Protein AF-A0A7C9APN1-F1 (afdb_monomer_lite)

Structure (mmCIF, N/CA/C/O backbone):
data_AF-A0A7C9APN1-F1
#
_entry.id   AF-A0A7C9APN1-F1
#
loop_
_atom_site.group_PDB
_atom_site.id
_atom_site.type_symbol
_atom_site.label_atom_id
_atom_site.label_alt_id
_atom_site.label_comp_id
_atom_site.label_asym_id
_atom_site.label_entity_id
_atom_site.label_seq_id
_atom_site.pdbx_PDB_ins_code
_atom_site.Cartn_x
_atom_site.Cartn_y
_atom_site.Cartn_z
_atom_site.occupancy
_atom_site.B_iso_or_equiv
_atom_site.auth_seq_id
_atom_site.auth_comp_id
_atom_site.auth_asym_id
_atom_site.auth_atom_id
_atom_site.pdbx_PDB_model_num
ATOM 1 N N . ARG A 1 1 ? -26.298 2.494 14.877 1.00 77.56 1 ARG A N 1
ATOM 2 C CA . ARG A 1 1 ? -26.400 2.190 13.427 1.00 77.56 1 ARG A CA 1
ATOM 3 C C . ARG A 1 1 ? -25.394 1.091 13.106 1.00 77.56 1 ARG A C 1
ATOM 5 O O . ARG A 1 1 ? -24.287 1.168 13.630 1.00 77.56 1 ARG A O 1
ATOM 12 N N . VAL A 1 2 ? -25.796 0.062 12.358 1.00 84.75 2 VAL A N 1
ATOM 13 C CA . VAL A 1 2 ? -24.898 -1.019 11.915 1.00 84.75 2 VAL A CA 1
ATOM 14 C C . VAL A 1 2 ? -24.435 -0.686 10.501 1.00 84.75 2 VAL A C 1
ATOM 16 O O . VAL A 1 2 ? -25.265 -0.344 9.662 1.00 84.75 2 VAL A O 1
ATOM 19 N N . TYR A 1 3 ? -23.128 -0.723 10.264 1.00 83.81 3 TYR A N 1
ATOM 20 C CA . TYR A 1 3 ? -22.520 -0.506 8.955 1.00 83.81 3 TYR A CA 1
ATOM 21 C C . TYR A 1 3 ? -22.043 -1.843 8.414 1.00 83.81 3 TYR A C 1
ATOM 23 O O . TYR A 1 3 ? -21.256 -2.520 9.071 1.00 83.81 3 TYR A O 1
ATOM 31 N N . THR A 1 4 ? -22.539 -2.224 7.244 1.00 87.31 4 THR A N 1
ATOM 32 C CA . THR A 1 4 ? -22.228 -3.503 6.606 1.00 87.31 4 THR A CA 1
ATOM 33 C C . THR A 1 4 ? -21.370 -3.270 5.369 1.00 87.31 4 THR A C 1
ATOM 35 O O . THR A 1 4 ? -21.776 -2.527 4.478 1.00 87.31 4 THR A O 1
ATOM 38 N N . HIS A 1 5 ? -20.211 -3.917 5.304 1.00 85.12 5 HIS A N 1
ATOM 39 C CA . HIS A 1 5 ? -19.305 -3.901 4.156 1.00 85.12 5 HIS A CA 1
ATOM 40 C C . HIS A 1 5 ? -18.987 -5.330 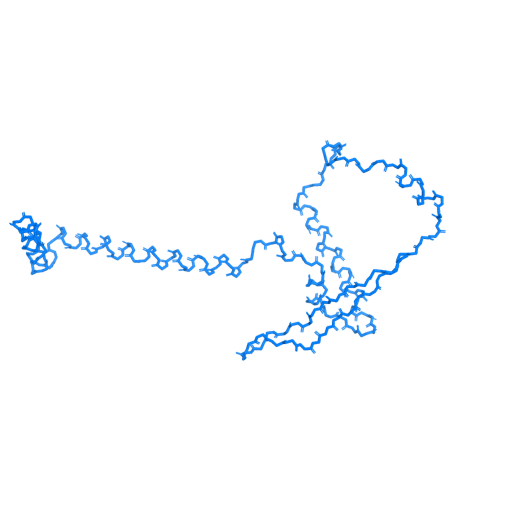3.717 1.00 85.12 5 HIS A C 1
ATOM 42 O O . HIS A 1 5 ? -18.849 -6.218 4.554 1.00 85.12 5 HIS A O 1
ATOM 48 N N . SER A 1 6 ? -18.866 -5.551 2.410 1.00 85.12 6 SER A N 1
ATOM 49 C CA . SER A 1 6 ? -18.510 -6.844 1.819 1.00 85.12 6 SER A CA 1
ATOM 50 C C . SER A 1 6 ? -17.147 -6.757 1.134 1.00 85.12 6 SER A C 1
ATOM 52 O O . SER A 1 6 ? -16.954 -5.912 0.259 1.00 85.12 6 SER A O 1
ATOM 54 N N . TYR A 1 7 ? -16.222 -7.642 1.501 1.00 84.81 7 TYR A N 1
ATOM 55 C CA . TYR A 1 7 ? -14.877 -7.724 0.930 1.00 84.81 7 TYR A CA 1
ATOM 56 C C . TYR A 1 7 ? -14.679 -9.083 0.245 1.00 84.81 7 TYR A C 1
ATOM 58 O O . TYR A 1 7 ? -14.725 -10.111 0.922 1.00 84.81 7 TYR A O 1
ATOM 66 N N . PRO A 1 8 ? -14.455 -9.143 -1.079 1.00 86.00 8 PRO A N 1
ATOM 67 C CA . PRO A 1 8 ? -14.219 -10.412 -1.755 1.00 86.00 8 PRO A CA 1
ATOM 68 C C . PRO A 1 8 ? -12.853 -10.987 -1.360 1.00 86.00 8 PRO A C 1
ATOM 70 O O . PRO A 1 8 ? -11.831 -10.309 -1.441 1.00 86.00 8 PRO A O 1
ATOM 73 N N . LEU A 1 9 ? -12.823 -12.262 -0.972 1.00 84.69 9 LEU A N 1
ATOM 74 C CA . LEU A 1 9 ? -11.590 -12.992 -0.695 1.00 84.69 9 LEU A CA 1
ATOM 75 C C . LEU A 1 9 ? -11.030 -13.523 -2.013 1.00 84.69 9 LEU A C 1
ATOM 77 O O . LEU A 1 9 ? -11.546 -14.482 -2.597 1.00 84.69 9 LEU A O 1
ATOM 81 N N . LEU A 1 10 ? -9.984 -12.862 -2.494 1.00 83.75 10 LEU A N 1
ATOM 82 C CA . LEU A 1 10 ? -9.320 -13.172 -3.751 1.00 83.75 10 LEU A CA 1
ATOM 83 C C . LEU A 1 10 ? -8.006 -13.897 -3.458 1.00 83.75 10 LEU A C 1
ATOM 85 O O . LEU A 1 10 ? -7.173 -13.395 -2.710 1.00 83.75 10 LEU A O 1
ATOM 89 N N . VAL A 1 11 ? -7.811 -15.067 -4.064 1.00 82.06 11 VAL A N 1
ATOM 90 C CA . VAL A 1 11 ? -6.557 -15.823 -3.982 1.00 82.06 11 VAL A CA 1
ATOM 91 C C . VAL A 1 11 ? -5.935 -15.882 -5.368 1.00 82.06 11 VAL A C 1
ATOM 93 O O . VAL A 1 11 ? -6.607 -16.179 -6.360 1.00 82.06 11 VAL A O 1
ATOM 96 N N . LEU A 1 12 ? -4.640 -15.591 -5.442 1.00 79.94 12 LEU A N 1
ATOM 97 C CA . LEU A 1 12 ? -3.877 -15.729 -6.672 1.00 79.94 12 LEU A CA 1
ATOM 98 C C . LEU A 1 12 ? -3.377 -17.173 -6.787 1.00 79.94 12 LEU A C 1
ATOM 100 O O . LEU A 1 12 ? -2.545 -17.609 -5.996 1.00 79.94 12 LEU A O 1
ATOM 104 N N . HIS A 1 13 ? -3.894 -17.912 -7.763 1.00 83.31 13 HIS A N 1
ATOM 105 C CA . HIS A 1 13 ? -3.407 -19.239 -8.127 1.00 83.31 13 HIS A CA 1
ATOM 106 C C . HIS A 1 13 ? -2.522 -19.141 -9.380 1.00 83.31 13 HIS A C 1
ATOM 108 O O . HIS A 1 13 ? -2.604 -18.163 -10.125 1.00 83.31 13 HIS A O 1
ATOM 114 N N . SER A 1 14 ? -1.703 -20.159 -9.661 1.00 81.06 14 SER A N 1
ATOM 115 C CA . SER A 1 14 ? -0.889 -20.219 -10.891 1.00 81.06 14 SER A CA 1
ATOM 116 C C . SER A 1 14 ? -1.738 -20.161 -12.170 1.00 81.06 14 SER A C 1
ATOM 118 O O . SER A 1 14 ? -1.271 -19.693 -13.202 1.00 81.06 14 SER A O 1
ATOM 120 N N . SER A 1 15 ? -3.007 -20.570 -12.081 1.00 84.12 15 SER A N 1
ATOM 121 C CA . SER A 1 15 ? -4.003 -20.507 -13.157 1.00 84.12 15 SER A CA 1
ATOM 122 C C . SER A 1 15 ? -4.764 -19.174 -13.247 1.00 84.12 15 SER A C 1
ATOM 124 O O . SER A 1 15 ? -5.633 -19.040 -14.103 1.00 84.12 15 SER A O 1
ATOM 126 N N . GLY A 1 16 ? -4.503 -18.210 -12.355 1.00 88.31 16 GLY A N 1
ATOM 127 C CA . GLY A 1 16 ? -5.149 -16.894 -12.347 1.00 88.31 16 GLY A CA 1
ATOM 128 C C . GLY A 1 16 ? -5.756 -16.480 -11.003 1.00 88.31 16 GLY A C 1
ATOM 129 O O . GLY A 1 16 ? -5.603 -17.144 -9.977 1.00 88.31 16 GLY A O 1
ATOM 130 N N . LEU A 1 17 ? -6.449 -15.338 -11.011 1.00 83.69 17 LEU A N 1
ATOM 131 C CA . LEU A 1 17 ? -7.150 -14.808 -9.841 1.00 83.69 17 LEU A CA 1
ATOM 132 C C . LEU A 1 17 ? -8.454 -15.581 -9.628 1.00 83.69 17 LEU A C 1
ATOM 134 O O . LEU A 1 17 ? -9.338 -15.551 -10.483 1.00 83.69 17 LEU A O 1
ATOM 138 N N . LYS A 1 18 ? -8.595 -16.247 -8.481 1.00 85.94 18 LYS A N 1
ATOM 139 C CA . LYS A 1 18 ? -9.805 -16.992 -8.129 1.00 85.94 18 LYS A CA 1
ATOM 140 C C . LYS A 1 18 ? -10.433 -16.406 -6.870 1.00 85.94 18 LYS A C 1
ATOM 142 O O . LYS A 1 18 ? -9.783 -16.266 -5.836 1.00 85.94 18 LYS A O 1
ATOM 147 N N . LYS A 1 19 ? -11.719 -16.073 -6.961 1.00 86.50 19 LYS A N 1
ATOM 148 C CA . LYS A 1 19 ? -12.526 -15.653 -5.814 1.00 86.50 19 LYS A CA 1
ATOM 149 C C . LYS A 1 19 ? -12.906 -16.888 -5.005 1.00 86.50 19 LYS A C 1
ATOM 151 O O . LYS A 1 19 ? -13.537 -17.796 -5.538 1.00 86.50 19 LYS A O 1
ATOM 156 N N . MET A 1 20 ? -12.493 -16.923 -3.744 1.00 85.50 20 MET A N 1
ATOM 157 C CA . MET A 1 20 ? -12.741 -18.050 -2.839 1.00 85.50 20 MET A CA 1
ATOM 158 C C . MET A 1 20 ? -13.936 -17.820 -1.917 1.00 85.50 20 MET A C 1
ATOM 160 O O . MET A 1 20 ? -14.484 -18.777 -1.385 1.00 85.50 20 MET A O 1
ATOM 164 N N . GLY A 1 21 ? -14.363 -16.571 -1.742 1.00 86.50 21 GLY A N 1
ATOM 165 C CA . GLY A 1 21 ? -15.517 -16.235 -0.919 1.00 86.50 21 GLY A CA 1
ATOM 166 C C . GLY A 1 21 ? -15.698 -14.732 -0.772 1.00 86.50 21 GLY A C 1
ATOM 167 O O . GLY A 1 21 ? -15.037 -13.944 -1.455 1.00 86.50 21 GLY A O 1
ATOM 168 N N . GLU A 1 22 ? -16.585 -14.338 0.134 1.00 88.31 22 GLU A N 1
ATOM 169 C CA . GLU A 1 22 ? -16.795 -12.951 0.539 1.00 88.31 22 GLU A CA 1
ATOM 170 C C . GLU A 1 22 ? -16.807 -12.851 2.061 1.00 88.31 22 GLU A C 1
ATOM 172 O O . GLU A 1 22 ? -17.363 -13.698 2.758 1.00 88.31 22 GLU A O 1
ATOM 177 N N . LEU A 1 23 ? -16.175 -11.803 2.573 1.00 87.19 23 LEU A N 1
ATOM 178 C CA . LEU A 1 23 ? -16.183 -11.440 3.974 1.00 87.19 23 LEU A CA 1
ATOM 179 C C . LEU A 1 23 ? -17.212 -10.331 4.191 1.00 87.19 23 LEU A C 1
ATOM 181 O O . LEU A 1 23 ? -17.047 -9.226 3.676 1.00 87.19 23 LEU A O 1
ATOM 185 N N . HIS A 1 24 ? -18.238 -10.601 4.994 1.00 87.62 24 HIS A N 1
ATOM 186 C CA . HIS A 1 24 ? -19.194 -9.586 5.427 1.00 87.62 24 HIS A CA 1
ATOM 187 C C . HIS A 1 24 ? -18.790 -9.036 6.794 1.00 87.62 24 HIS A C 1
ATOM 189 O O . HIS A 1 24 ? -18.818 -9.742 7.799 1.00 87.62 24 HIS A O 1
ATOM 195 N N . LEU A 1 25 ? -18.427 -7.758 6.835 1.00 86.06 25 LEU A N 1
ATOM 196 C CA . LEU A 1 25 ? -18.104 -7.042 8.058 1.00 86.06 25 LEU A CA 1
ATOM 197 C C . LEU A 1 25 ? -19.301 -6.193 8.485 1.00 86.06 25 LEU A C 1
ATOM 199 O O . LEU A 1 25 ? -19.703 -5.284 7.761 1.00 86.06 25 LEU A O 1
ATOM 203 N N . ALA A 1 26 ? -19.834 -6.455 9.677 1.00 88.06 26 ALA A N 1
ATOM 204 C CA . ALA A 1 26 ? -20.878 -5.645 10.295 1.00 88.06 26 ALA A CA 1
ATOM 205 C C . ALA A 1 26 ? -20.317 -4.914 11.522 1.00 88.06 26 ALA A C 1
ATOM 207 O O . ALA A 1 26 ? -20.005 -5.528 12.541 1.00 88.06 26 ALA A O 1
ATOM 208 N N . ILE A 1 27 ? -20.195 -3.591 11.437 1.00 84.12 27 ILE A N 1
ATOM 209 C CA . ILE A 1 27 ? -19.681 -2.749 12.519 1.00 84.12 27 ILE A CA 1
ATOM 210 C C . ILE A 1 27 ? -20.850 -2.062 13.212 1.00 84.12 27 ILE A C 1
ATOM 212 O O . ILE A 1 27 ? -21.589 -1.284 12.601 1.00 84.12 27 ILE A O 1
ATOM 216 N N . ARG A 1 28 ? -20.999 -2.307 14.514 1.00 86.94 28 ARG A N 1
ATOM 217 C CA . ARG A 1 28 ? -21.948 -1.592 15.369 1.00 86.94 28 ARG A CA 1
ATOM 218 C C . ARG A 1 28 ? -21.188 -0.678 16.315 1.00 86.94 28 ARG A C 1
ATOM 220 O O . ARG A 1 28 ? -20.449 -1.137 17.177 1.00 86.94 28 ARG A O 1
ATOM 227 N N . PHE A 1 29 ? -21.426 0.620 16.182 1.00 81.44 29 PHE A N 1
ATOM 228 C CA . PHE A 1 29 ? -20.936 1.592 17.149 1.00 81.44 29 PHE A CA 1
ATOM 229 C C . PHE A 1 29 ? -21.866 1.618 18.360 1.00 81.44 29 PHE A C 1
ATOM 231 O O . PHE A 1 29 ? -23.067 1.875 18.222 1.00 81.44 29 PHE A O 1
ATOM 238 N N . SER A 1 30 ? -21.292 1.353 19.529 1.00 81.56 30 SER A N 1
ATOM 239 C CA . SER A 1 30 ? -21.953 1.454 20.827 1.00 81.56 30 SER A CA 1
ATOM 240 C C . SER A 1 30 ? -21.292 2.591 21.594 1.00 81.56 30 SER A C 1
ATOM 242 O O . SER A 1 30 ? -20.077 2.581 21.781 1.00 81.56 30 SER A O 1
ATOM 244 N N . CYS A 1 31 ? -22.070 3.587 22.009 1.00 76.69 31 CYS A N 1
ATOM 245 C CA . CYS A 1 31 ? -21.577 4.663 22.859 1.00 76.69 31 CYS A CA 1
ATOM 246 C C . CYS A 1 31 ? -22.042 4.409 24.292 1.00 76.69 31 CYS A C 1
ATOM 248 O O . CYS A 1 31 ? -23.224 4.161 24.515 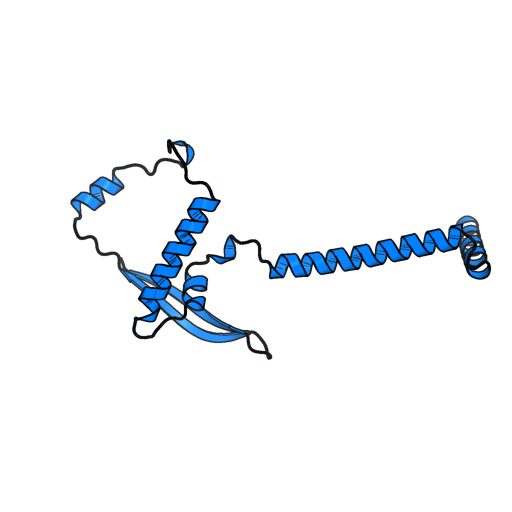1.00 76.69 31 CYS A O 1
ATOM 250 N N . THR A 1 32 ? -21.120 4.466 25.250 1.00 82.88 32 THR A N 1
ATOM 251 C CA . THR A 1 32 ? -21.423 4.286 26.676 1.00 82.88 32 THR A CA 1
ATOM 252 C C . THR A 1 32 ? -22.061 5.528 27.302 1.00 82.88 32 THR A C 1
ATOM 254 O O . THR A 1 32 ? -22.766 5.402 28.296 1.00 82.88 32 THR A O 1
ATOM 257 N N . SER A 1 33 ? -21.854 6.720 26.724 1.00 87.25 33 SER A N 1
ATOM 258 C CA . SER A 1 33 ? -22.406 7.984 27.226 1.00 87.25 33 SER A CA 1
ATOM 259 C C . SER A 1 33 ? -22.795 8.940 26.093 1.00 87.25 33 SER A C 1
ATOM 261 O O . SER A 1 33 ? -21.943 9.476 25.382 1.00 87.25 33 SER A O 1
ATOM 263 N N . ILE A 1 34 ? -24.099 9.199 25.961 1.00 86.69 34 ILE A N 1
ATOM 264 C CA . ILE A 1 34 ? -24.667 10.146 24.988 1.00 86.69 34 ILE A CA 1
ATOM 265 C C . ILE A 1 34 ? -24.204 11.585 25.245 1.00 86.69 34 ILE A C 1
ATOM 267 O O . ILE A 1 34 ? -24.016 12.335 24.291 1.00 86.69 34 ILE A O 1
ATOM 271 N N . THR A 1 35 ? -23.964 11.977 26.499 1.00 88.88 35 THR A N 1
ATOM 272 C CA . THR A 1 35 ? -23.534 13.347 26.827 1.00 88.88 35 THR A CA 1
ATOM 273 C C . THR A 1 35 ? -22.141 13.645 26.278 1.00 88.88 35 THR A C 1
ATOM 275 O O . THR A 1 35 ? -21.944 14.670 25.628 1.00 88.88 35 THR A O 1
ATOM 278 N N . ASN A 1 36 ? -21.198 12.710 26.435 1.00 85.69 36 ASN A N 1
ATOM 279 C CA . ASN A 1 36 ? -19.864 12.818 25.837 1.00 85.69 36 ASN A CA 1
ATOM 280 C C . ASN A 1 36 ? -19.922 12.828 24.308 1.00 85.69 36 ASN A C 1
ATOM 282 O O . ASN A 1 36 ? -19.169 13.560 23.669 1.00 85.69 36 ASN A O 1
ATOM 286 N N . LEU A 1 37 ? -20.824 12.037 23.721 1.00 88.38 37 LEU A N 1
ATOM 287 C CA . LEU A 1 37 ? -21.027 12.011 22.277 1.00 88.38 37 LEU A CA 1
ATOM 288 C C . LEU A 1 37 ? -21.495 13.381 21.761 1.00 88.38 37 LEU A C 1
ATOM 290 O O . LEU A 1 37 ? -20.898 13.919 20.832 1.00 88.38 37 LEU A O 1
ATOM 294 N N . MET A 1 38 ? -22.516 13.970 22.391 1.00 88.06 38 MET A N 1
ATOM 295 C CA . MET A 1 38 ? -23.042 15.290 22.024 1.00 88.06 38 MET A CA 1
ATOM 296 C C . MET A 1 38 ? -21.989 16.388 22.200 1.00 88.06 38 MET A C 1
ATOM 298 O O . MET A 1 38 ? -21.834 17.227 21.317 1.00 88.06 38 MET A O 1
ATOM 302 N N . PHE A 1 39 ? -21.209 16.339 23.284 1.00 89.00 39 PHE A N 1
ATOM 303 C CA . PHE A 1 39 ? -20.104 17.272 23.518 1.00 89.00 39 PHE A CA 1
ATOM 304 C C . PHE A 1 39 ? -18.972 17.138 22.488 1.00 89.00 39 PHE A C 1
ATOM 306 O O . PHE A 1 39 ? -18.320 18.118 22.133 1.00 89.00 39 PHE A O 1
ATOM 313 N N . LEU A 1 40 ? -18.712 15.926 21.994 1.00 85.75 40 LEU A N 1
ATOM 314 C CA . LEU A 1 40 ? -17.726 15.717 20.938 1.00 85.75 40 LEU A CA 1
ATOM 315 C C . LEU A 1 40 ? -18.228 16.270 19.600 1.00 85.75 40 LEU A C 1
ATOM 317 O O . LEU A 1 40 ? -17.472 16.943 18.908 1.00 85.75 40 LEU A O 1
ATOM 321 N N . TYR A 1 41 ? -19.497 16.034 19.260 1.00 84.81 41 TYR A N 1
ATOM 322 C CA . TYR A 1 41 ? -20.108 16.579 18.045 1.00 84.81 41 TYR A CA 1
ATOM 323 C C . TYR A 1 41 ? -20.255 18.102 18.077 1.00 84.81 41 TYR A C 1
ATOM 325 O O . TYR A 1 41 ? -20.211 18.731 17.023 1.00 84.81 41 TYR A O 1
ATOM 333 N N . SER A 1 42 ? -20.381 18.709 19.262 1.00 88.88 42 SER A N 1
ATOM 334 C CA . SER A 1 42 ? -20.401 20.167 19.401 1.00 88.88 42 SER A CA 1
ATOM 335 C C . SER A 1 42 ? -19.026 20.814 19.194 1.00 88.88 42 SER A C 1
ATOM 337 O O . SER A 1 42 ? -18.941 22.037 19.109 1.00 88.88 42 SER A O 1
ATOM 339 N N . LYS A 1 43 ? -17.939 20.032 19.119 1.00 85.56 43 LYS A N 1
ATOM 340 C CA . LYS A 1 43 ? -16.605 20.541 18.783 1.00 85.56 43 LYS A CA 1
ATOM 341 C C . LYS A 1 43 ? -16.387 20.460 17.269 1.00 85.56 43 LYS A C 1
ATOM 343 O O . LYS A 1 43 ? -16.430 19.361 16.715 1.00 85.56 43 LYS A O 1
ATOM 348 N N . PRO A 1 44 ? -16.106 21.580 16.581 1.00 79.75 44 PRO A N 1
ATOM 349 C CA . PRO A 1 44 ? -15.811 21.539 15.158 1.00 79.75 44 PRO A CA 1
ATOM 350 C C . PRO A 1 44 ? -14.524 20.745 14.906 1.00 79.75 44 PRO A C 1
ATOM 352 O O . PRO A 1 44 ? -13.521 20.907 15.607 1.00 79.75 44 PRO A O 1
ATOM 355 N N . LEU A 1 45 ? -14.546 19.894 13.880 1.00 73.44 45 LEU A N 1
ATOM 356 C CA . LEU A 1 45 ? -13.341 19.256 13.358 1.00 73.44 45 LEU A CA 1
ATOM 357 C C . LEU A 1 45 ? -12.445 20.357 12.786 1.00 73.44 45 LEU A C 1
ATOM 359 O O . LEU A 1 45 ? -12.727 20.913 11.726 1.00 73.44 45 LEU A O 1
ATOM 363 N N . LEU A 1 46 ? -11.389 20.698 13.521 1.00 72.31 46 LEU A N 1
ATOM 364 C CA . LEU A 1 46 ? -10.429 21.709 13.100 1.00 72.31 46 LEU A CA 1
ATOM 365 C C . LEU A 1 46 ? -9.787 21.277 11.769 1.00 72.31 46 LEU A C 1
ATOM 367 O O . LEU A 1 46 ? -9.279 20.153 11.674 1.00 72.31 46 LEU A O 1
ATOM 371 N N . PRO A 1 47 ? -9.790 22.142 10.736 1.00 73.88 47 PRO A N 1
ATOM 372 C CA . PRO A 1 47 ? -9.047 21.886 9.512 1.00 73.88 47 PRO A CA 1
ATOM 373 C C . PRO A 1 47 ? -7.592 21.559 9.842 1.00 73.88 47 PRO A C 1
ATOM 375 O O . PRO A 1 47 ? -7.027 22.106 10.790 1.00 73.88 47 PRO A O 1
ATOM 378 N N . LYS A 1 48 ? -6.956 20.704 9.031 1.00 65.50 48 LYS A N 1
ATOM 379 C CA . LYS A 1 48 ? -5.581 20.233 9.282 1.00 65.50 48 LYS A CA 1
ATOM 380 C C . LYS A 1 48 ? -4.562 21.366 9.502 1.00 65.50 48 LYS A C 1
ATOM 382 O O . LYS A 1 48 ? -3.543 21.148 10.147 1.00 65.50 48 LYS A O 1
ATOM 387 N N . MET A 1 49 ? -4.860 22.562 8.994 1.00 67.62 49 MET A N 1
ATOM 388 C CA . MET A 1 49 ? -4.056 23.779 9.128 1.00 67.62 49 MET A CA 1
ATOM 389 C C . MET A 1 49 ? -4.050 24.391 10.538 1.00 67.62 49 MET A C 1
ATOM 391 O O . MET A 1 49 ? -3.152 25.163 10.847 1.00 67.62 49 MET A O 1
ATOM 395 N N . HIS A 1 50 ? -5.011 24.052 11.402 1.00 69.19 50 HIS A N 1
ATOM 396 C CA . HIS A 1 50 ? -5.117 24.607 12.758 1.00 69.19 50 HIS A CA 1
ATOM 397 C C . HIS A 1 50 ? -4.485 23.718 13.839 1.00 69.19 50 HIS A C 1
ATOM 399 O O . HIS A 1 50 ? -4.526 24.062 15.020 1.00 69.19 50 HIS A O 1
ATOM 405 N N . TYR A 1 51 ? -3.893 22.576 13.472 1.00 75.81 51 TYR A N 1
ATOM 406 C CA . TYR A 1 51 ? -3.137 21.778 14.432 1.00 75.81 51 TYR A CA 1
ATOM 407 C C . TYR A 1 51 ? -1.777 22.424 14.683 1.00 75.81 51 TYR A C 1
ATOM 409 O O . TYR A 1 51 ? -0.982 22.596 13.767 1.00 75.81 51 TYR A O 1
ATOM 417 N N . GLN A 1 52 ? -1.485 22.719 15.949 1.00 77.81 52 GLN A N 1
ATOM 418 C CA . GLN A 1 52 ? -0.214 23.316 16.377 1.00 77.81 52 GLN A CA 1
ATOM 419 C C . GLN A 1 52 ? 1.005 22.441 16.025 1.00 77.81 52 GLN A C 1
ATOM 421 O O . GLN A 1 52 ? 2.100 22.954 15.813 1.00 77.81 52 GLN A O 1
ATOM 426 N N . ARG A 1 53 ? 0.817 21.115 15.957 1.00 78.75 53 ARG A N 1
ATOM 427 C CA . ARG A 1 53 ? 1.801 20.141 15.461 1.00 78.75 53 ARG A CA 1
ATOM 428 C C . ARG A 1 53 ? 1.087 19.044 14.669 1.00 78.75 53 ARG A C 1
ATOM 430 O O . ARG A 1 53 ? 0.650 18.061 15.271 1.00 78.75 53 ARG A O 1
ATOM 437 N N . PRO A 1 54 ? 0.913 19.194 13.346 1.00 81.88 54 PRO A N 1
ATOM 438 C CA . PRO A 1 54 ? 0.358 18.121 12.538 1.00 81.88 54 PRO A CA 1
ATOM 439 C C . PRO A 1 54 ? 1.346 16.949 12.492 1.00 81.88 54 PRO A C 1
ATOM 441 O O . PRO A 1 54 ? 2.559 17.144 12.408 1.00 81.88 54 PRO A O 1
ATOM 444 N N . PHE A 1 55 ? 0.834 15.719 12.526 1.00 81.25 55 PHE A N 1
ATOM 445 C CA . PHE A 1 55 ? 1.669 14.548 12.268 1.00 81.25 55 PHE A CA 1
ATOM 446 C C . PHE A 1 55 ? 2.174 14.571 10.826 1.00 81.25 55 PHE A C 1
ATOM 448 O O . PHE A 1 55 ? 1.416 14.854 9.895 1.00 81.25 55 PHE A O 1
ATOM 455 N N . SER A 1 56 ? 3.441 14.202 10.631 1.00 84.94 56 SER A N 1
ATOM 456 C CA . SER A 1 56 ? 3.955 13.948 9.285 1.00 84.94 56 SER A CA 1
ATOM 457 C C . SER A 1 56 ? 3.180 12.794 8.636 1.00 84.94 56 SER A C 1
ATOM 459 O O . SER A 1 56 ? 2.713 11.870 9.315 1.00 84.94 56 SER A O 1
ATOM 461 N N . ILE A 1 57 ? 3.067 12.816 7.306 1.00 81.62 57 ILE A N 1
ATOM 462 C CA . ILE A 1 57 ? 2.451 11.734 6.522 1.00 81.62 57 ILE A CA 1
ATOM 463 C C . ILE A 1 57 ? 3.112 10.394 6.873 1.00 81.62 57 ILE A C 1
ATOM 465 O O . ILE A 1 57 ? 2.420 9.400 7.090 1.00 81.62 57 ILE A O 1
ATOM 469 N N . MET A 1 58 ? 4.440 10.387 7.040 1.00 80.44 58 MET A N 1
ATOM 470 C CA . MET A 1 58 ? 5.186 9.195 7.448 1.00 80.44 58 MET A CA 1
ATOM 471 C C . MET A 1 58 ? 4.775 8.694 8.832 1.00 80.44 58 MET A C 1
ATOM 473 O O . MET A 1 58 ? 4.486 7.514 8.984 1.00 80.44 58 MET A O 1
ATOM 477 N N . GLN A 1 59 ? 4.682 9.579 9.828 1.00 85.50 59 GLN A N 1
ATOM 478 C CA . GLN A 1 59 ? 4.283 9.198 11.188 1.00 85.50 59 GLN A CA 1
ATOM 479 C C . GLN A 1 59 ? 2.860 8.637 11.218 1.00 85.50 59 GLN A C 1
ATOM 481 O O . GLN A 1 59 ? 2.601 7.632 11.875 1.00 85.50 59 GLN A O 1
ATOM 486 N N . THR A 1 60 ? 1.952 9.250 10.458 1.00 86.38 60 THR A N 1
ATOM 487 C CA . THR A 1 60 ? 0.568 8.782 10.341 1.00 86.38 60 THR A CA 1
ATOM 488 C C . THR A 1 60 ? 0.516 7.393 9.704 1.00 86.38 60 THR A C 1
ATOM 490 O O . THR A 1 60 ? -0.212 6.525 10.180 1.00 86.38 60 THR A O 1
ATOM 493 N N . ASN A 1 61 ? 1.319 7.148 8.667 1.00 83.38 61 ASN A N 1
ATOM 494 C CA . ASN A 1 61 ? 1.413 5.834 8.035 1.00 83.38 61 ASN A CA 1
ATOM 495 C C . ASN A 1 61 ? 1.991 4.785 8.992 1.00 83.38 61 ASN A C 1
ATOM 497 O O . ASN A 1 61 ? 1.436 3.694 9.096 1.00 83.38 61 ASN A O 1
ATOM 501 N N . THR A 1 62 ? 3.021 5.124 9.771 1.00 86.25 62 THR A N 1
ATOM 502 C CA . THR A 1 62 ? 3.561 4.227 10.802 1.00 86.25 62 THR A CA 1
ATOM 503 C C . THR A 1 62 ? 2.504 3.874 11.848 1.00 86.25 62 THR A C 1
ATOM 505 O O . THR A 1 62 ? 2.340 2.702 12.182 1.00 86.25 62 THR A O 1
ATOM 508 N N . LEU A 1 63 ? 1.739 4.857 12.332 1.00 90.44 63 LEU A N 1
ATOM 509 C CA . LEU A 1 63 ? 0.656 4.626 13.292 1.00 90.44 63 LEU A CA 1
ATOM 510 C C . LEU A 1 63 ? -0.446 3.735 12.709 1.00 90.44 63 LEU A C 1
ATOM 512 O O . LEU A 1 63 ? -0.918 2.827 13.391 1.00 90.44 63 LEU A O 1
ATOM 516 N N . ARG A 1 64 ? -0.817 3.939 11.440 1.00 87.69 64 ARG A N 1
ATOM 517 C CA . ARG A 1 64 ? -1.786 3.080 10.743 1.00 87.69 64 ARG A CA 1
ATOM 518 C C . ARG A 1 64 ? -1.306 1.634 10.637 1.00 87.69 64 ARG A C 1
ATOM 520 O O . ARG A 1 64 ? -2.075 0.726 10.939 1.00 87.69 64 ARG A O 1
ATOM 527 N N . LEU A 1 65 ? -0.038 1.417 10.284 1.00 87.88 65 LEU A N 1
ATOM 528 C CA . LEU A 1 65 ? 0.553 0.076 10.228 1.00 87.88 65 LEU A CA 1
ATOM 529 C C . LEU A 1 65 ? 0.533 -0.615 11.598 1.00 87.88 65 LEU A C 1
ATOM 531 O O . LEU A 1 65 ? 0.224 -1.801 11.687 1.00 87.88 65 LEU A O 1
ATOM 535 N N . GLN A 1 66 ? 0.829 0.113 12.677 1.00 91.12 66 GLN A N 1
ATOM 536 C CA . GLN A 1 66 ? 0.766 -0.443 14.033 1.00 91.12 66 GLN A CA 1
ATOM 537 C C . GLN A 1 66 ? -0.671 -0.780 14.443 1.00 91.12 66 GLN A C 1
ATOM 539 O O . GLN A 1 66 ? -0.926 -1.878 14.938 1.00 91.12 66 GLN A O 1
ATOM 544 N N . ALA A 1 67 ? -1.625 0.115 14.177 1.00 91.81 67 ALA A N 1
ATOM 545 C CA . ALA A 1 67 ? -3.041 -0.134 14.436 1.00 91.81 67 ALA A CA 1
ATOM 546 C C . ALA A 1 67 ? -3.546 -1.376 13.681 1.00 91.81 67 ALA A C 1
ATOM 548 O O . ALA A 1 67 ? -4.239 -2.209 14.262 1.00 91.81 67 ALA A O 1
ATOM 549 N N . MET A 1 68 ? -3.133 -1.554 12.424 1.00 90.44 68 MET A N 1
ATOM 550 C CA . MET A 1 68 ? -3.451 -2.746 11.637 1.00 90.44 68 MET A CA 1
ATOM 551 C C . MET A 1 68 ? -2.862 -4.014 12.242 1.00 90.44 68 MET A C 1
ATOM 553 O O . MET A 1 68 ? -3.576 -5.002 12.364 1.00 90.44 68 MET A O 1
ATOM 557 N N . LYS A 1 69 ? -1.591 -4.012 12.658 1.00 91.00 69 LYS A N 1
ATOM 558 C CA . LYS A 1 69 ? -0.980 -5.186 13.306 1.00 91.00 69 LYS A CA 1
ATOM 559 C C . LYS A 1 69 ? -1.750 -5.600 14.555 1.00 91.00 69 LYS A C 1
ATOM 561 O O . LYS A 1 69 ? -1.984 -6.788 14.769 1.00 91.00 69 LYS A O 1
ATOM 566 N N . ILE A 1 70 ? -2.196 -4.624 15.345 1.00 93.31 70 ILE A N 1
ATOM 567 C CA . ILE A 1 70 ? -3.052 -4.878 16.504 1.00 93.31 70 ILE A CA 1
ATOM 568 C C . ILE A 1 70 ? -4.378 -5.495 16.046 1.00 93.31 70 ILE A C 1
ATOM 570 O O . ILE A 1 70 ? -4.741 -6.555 16.551 1.00 93.31 70 ILE A O 1
ATOM 574 N N . LEU A 1 71 ? -5.070 -4.903 15.067 1.00 91.56 71 LEU A N 1
ATOM 575 C CA . LEU A 1 71 ? -6.321 -5.449 14.526 1.00 91.56 71 LEU A CA 1
ATOM 576 C C . LEU A 1 71 ? -6.148 -6.876 13.994 1.00 91.56 71 LEU A C 1
ATOM 578 O O . LEU A 1 71 ? -6.927 -7.751 14.359 1.00 91.56 71 LEU A O 1
ATOM 582 N N . ALA A 1 72 ? -5.094 -7.141 13.224 1.00 91.81 72 ALA A N 1
ATOM 583 C CA . ALA A 1 72 ? -4.765 -8.464 12.707 1.00 91.81 72 ALA A CA 1
ATOM 584 C C . ALA A 1 72 ? -4.536 -9.473 13.839 1.00 91.81 72 ALA A C 1
ATOM 586 O O . ALA A 1 72 ? -5.091 -10.566 13.805 1.00 91.81 72 ALA A O 1
ATOM 587 N N . SER A 1 73 ? -3.802 -9.094 14.891 1.00 92.75 73 SER A N 1
ATOM 588 C CA . SER A 1 73 ? -3.578 -9.961 16.059 1.00 92.75 73 SER A CA 1
ATOM 589 C C . SER A 1 73 ? -4.841 -10.243 16.880 1.00 92.75 73 SER A C 1
ATOM 591 O O . SER A 1 73 ? -4.918 -11.253 17.578 1.00 92.75 73 SER A O 1
ATOM 593 N N . ARG A 1 74 ? -5.829 -9.341 16.841 1.00 91.56 74 ARG A N 1
ATOM 594 C CA . ARG A 1 74 ? -7.116 -9.525 17.525 1.00 91.56 74 ARG A CA 1
ATOM 595 C C . ARG A 1 74 ? -8.051 -10.391 16.693 1.00 91.56 74 ARG A C 1
ATOM 597 O O . ARG A 1 74 ? -8.656 -11.309 17.233 1.00 91.56 74 ARG A O 1
ATOM 604 N N . LEU A 1 75 ? -8.123 -10.133 15.391 1.00 90.06 75 LEU A N 1
ATOM 605 C CA . LEU A 1 75 ? -8.960 -10.875 14.452 1.00 90.06 75 LEU A CA 1
ATOM 606 C C . LEU A 1 75 ? -8.431 -12.290 14.178 1.00 90.06 75 LEU A C 1
ATOM 608 O O . LEU A 1 75 ? -9.220 -13.174 13.862 1.00 90.06 75 LEU A O 1
ATOM 612 N N . SER A 1 76 ? -7.135 -12.548 14.370 1.00 90.69 76 SER A N 1
ATOM 613 C CA . SER A 1 76 ? -6.584 -13.908 14.304 1.00 90.69 76 SER A CA 1
ATOM 614 C C . SER A 1 76 ? -7.044 -14.807 15.454 1.00 90.69 76 SER A C 1
ATOM 616 O O . SER A 1 76 ? -6.971 -16.025 15.337 1.00 90.69 76 SER A O 1
ATOM 618 N N . ARG A 1 77 ? -7.519 -14.216 16.559 1.00 90.94 77 ARG A N 1
ATOM 619 C CA . ARG A 1 77 ? -8.091 -14.931 17.710 1.00 90.94 77 ARG A CA 1
ATOM 620 C C . ARG A 1 77 ? -9.618 -15.005 17.670 1.00 90.94 77 ARG A C 1
ATOM 622 O O . ARG A 1 77 ? -10.204 -15.592 18.572 1.00 90.94 77 ARG A O 1
ATOM 629 N N . ALA A 1 78 ? -10.254 -14.364 16.691 1.00 88.19 78 ALA A N 1
ATOM 630 C CA . ALA A 1 78 ? -11.695 -14.449 16.502 1.00 88.19 78 ALA A CA 1
ATOM 631 C C . ALA A 1 78 ? -12.066 -15.762 15.794 1.00 88.19 78 ALA A C 1
ATOM 633 O O . ALA A 1 78 ? -11.234 -16.373 15.126 1.00 88.19 78 ALA A O 1
ATOM 634 N N . GLU A 1 79 ? -13.323 -16.175 15.913 1.00 85.00 79 GLU A N 1
ATOM 635 C CA . GLU A 1 79 ? -13.890 -17.282 15.144 1.00 85.00 79 GLU A CA 1
ATOM 636 C C . GLU A 1 79 ? -14.770 -16.700 14.023 1.00 85.00 79 GLU A C 1
ATOM 638 O O . GLU A 1 79 ? -15.746 -16.014 14.333 1.00 85.00 79 GLU A O 1
ATOM 643 N N . PRO A 1 80 ? -14.474 -16.923 12.727 1.00 84.50 80 PRO A N 1
ATOM 644 C CA . PRO A 1 80 ? -13.306 -17.599 12.154 1.00 84.50 80 PRO A CA 1
ATOM 645 C C . PRO A 1 80 ? -12.019 -16.742 12.198 1.00 84.50 80 PRO A C 1
ATOM 647 O O . PRO A 1 80 ? -12.095 -15.515 12.083 1.00 84.50 80 PRO A O 1
ATOM 650 N N . PRO A 1 81 ? -10.828 -17.368 12.294 1.00 85.88 81 PRO A N 1
ATOM 651 C CA . PRO A 1 81 ? -9.567 -16.639 12.379 1.00 85.88 81 PRO A CA 1
ATOM 652 C C . PRO A 1 81 ? -9.233 -15.969 11.045 1.00 85.88 81 PRO A C 1
ATOM 654 O O . PRO A 1 81 ? -9.085 -16.625 10.010 1.00 85.88 81 PRO A O 1
ATOM 657 N N . LEU A 1 82 ? -9.071 -14.646 11.066 1.00 88.62 82 LEU A N 1
ATOM 658 C CA . LEU A 1 82 ? -8.688 -13.873 9.885 1.00 88.62 82 LEU A CA 1
ATOM 659 C C . LEU A 1 82 ? -7.168 -13.771 9.774 1.00 88.62 82 LEU A C 1
ATOM 661 O O . LEU A 1 82 ? -6.474 -13.388 10.718 1.00 88.62 82 LEU A O 1
ATOM 665 N N . LYS A 1 83 ? -6.649 -14.088 8.585 1.00 87.38 83 LYS A N 1
ATOM 666 C CA . LYS A 1 83 ? -5.229 -13.910 8.266 1.00 87.38 83 LYS A CA 1
ATOM 667 C C . LYS A 1 83 ? -4.887 -12.426 8.154 1.00 87.38 83 LYS A C 1
ATOM 669 O O . LYS A 1 83 ? -5.707 -11.627 7.705 1.00 87.38 83 LYS A O 1
ATOM 674 N N . GLN A 1 84 ? -3.645 -12.079 8.490 1.00 86.50 84 GLN A N 1
ATOM 675 C CA . GLN A 1 84 ? -3.144 -10.704 8.407 1.00 86.50 84 GLN A CA 1
ATOM 676 C C . GLN A 1 84 ? -3.324 -10.098 7.007 1.00 86.50 84 GLN A C 1
ATOM 678 O O . GLN A 1 84 ? -3.748 -8.954 6.908 1.00 86.50 84 GLN A O 1
ATOM 683 N N . GLU A 1 85 ? -3.098 -10.883 5.953 1.00 84.75 85 GLU A N 1
ATOM 684 C CA . GLU A 1 85 ? -3.276 -10.479 4.548 1.00 84.75 85 GLU A CA 1
ATOM 685 C C . GLU A 1 85 ? -4.701 -9.980 4.253 1.00 84.75 85 GLU A C 1
ATOM 687 O O . GLU A 1 85 ? -4.902 -9.004 3.534 1.00 84.75 85 GLU A O 1
ATOM 692 N N . VAL A 1 86 ? -5.710 -10.629 4.844 1.00 85.62 86 VAL A N 1
ATOM 693 C CA . VAL A 1 86 ? -7.117 -10.245 4.666 1.00 85.62 86 VAL A CA 1
ATOM 694 C C . VAL A 1 86 ? -7.397 -8.927 5.380 1.00 85.62 86 VAL A C 1
ATOM 696 O O . VAL A 1 86 ? -8.075 -8.063 4.835 1.00 85.62 86 VAL A O 1
ATOM 699 N N . VAL A 1 87 ? -6.852 -8.747 6.584 1.00 88.50 87 VAL A N 1
ATOM 700 C CA . VAL A 1 87 ? -7.017 -7.513 7.366 1.00 88.50 87 VAL A CA 1
ATOM 701 C C . VAL A 1 87 ? -6.306 -6.336 6.696 1.00 88.50 87 VAL A C 1
ATOM 703 O O . VAL A 1 87 ? -6.849 -5.236 6.651 1.00 88.50 87 VAL A O 1
ATOM 706 N N . GLU A 1 88 ? -5.125 -6.567 6.129 1.00 86.19 88 GLU A N 1
ATOM 707 C CA . GLU A 1 88 ? -4.383 -5.581 5.341 1.00 86.19 88 GLU A CA 1
ATOM 708 C C . GLU A 1 88 ? -5.175 -5.134 4.108 1.00 86.19 88 GLU A C 1
ATOM 710 O O . GLU A 1 88 ? -5.321 -3.932 3.874 1.00 86.19 88 GLU A O 1
ATOM 715 N N . TYR A 1 89 ? -5.789 -6.088 3.401 1.00 82.56 89 TYR A N 1
ATOM 716 C CA . TYR A 1 89 ? -6.699 -5.808 2.293 1.00 82.56 89 TYR A CA 1
ATOM 717 C C . TYR A 1 89 ? -7.940 -5.011 2.731 1.00 82.56 89 TYR A C 1
ATOM 719 O O . TYR A 1 89 ? -8.309 -4.038 2.077 1.00 82.56 89 TYR A O 1
ATOM 727 N N . MET A 1 90 ? -8.570 -5.366 3.857 1.00 84.12 90 MET A N 1
ATOM 728 C CA . MET A 1 90 ? -9.738 -4.643 4.386 1.00 84.12 90 MET A CA 1
ATOM 729 C C . MET A 1 90 ? -9.418 -3.196 4.777 1.00 84.12 90 MET A C 1
ATOM 731 O O . MET A 1 90 ? -10.272 -2.318 4.642 1.00 84.12 90 MET A O 1
ATOM 735 N N . CYS A 1 91 ? -8.213 -2.951 5.299 1.00 82.44 91 CYS A N 1
ATOM 736 C CA . CYS A 1 91 ? -7.771 -1.635 5.753 1.00 82.44 91 CYS A CA 1
ATOM 737 C C . CYS A 1 91 ? -7.191 -0.750 4.636 1.00 82.44 91 CYS A C 1
ATOM 739 O O . CYS A 1 91 ? -6.852 0.398 4.926 1.00 82.44 91 CYS A O 1
ATOM 741 N N . ASP A 1 92 ? -7.086 -1.255 3.402 1.00 74.50 92 ASP A N 1
ATOM 742 C CA . ASP A 1 92 ? -6.565 -0.550 2.220 1.00 74.50 92 ASP A CA 1
ATOM 743 C C . ASP A 1 92 ? -5.223 0.165 2.471 1.00 74.50 92 ASP A C 1
ATOM 745 O O . ASP A 1 92 ? -4.985 1.294 2.044 1.00 74.50 92 ASP A O 1
ATOM 749 N N . LEU A 1 93 ? -4.325 -0.471 3.228 1.00 64.31 93 LEU A N 1
ATOM 750 C CA . LEU A 1 93 ? -3.049 0.153 3.606 1.00 64.31 93 LEU A CA 1
ATOM 751 C C . LEU A 1 93 ? -2.047 0.193 2.453 1.00 64.31 93 LEU A C 1
ATOM 753 O O . LEU A 1 93 ? -1.181 1.069 2.425 1.00 64.31 93 LEU A O 1
ATOM 757 N N . ASP A 1 94 ? -2.218 -0.695 1.478 1.00 58.56 94 ASP A N 1
ATOM 758 C CA . ASP A 1 94 ? -1.397 -0.769 0.275 1.00 58.56 94 ASP A CA 1
ATOM 759 C C . ASP A 1 94 ? -1.714 0.318 -0.758 1.00 58.56 94 ASP A C 1
ATOM 761 O O . ASP A 1 94 ? -0.876 0.586 -1.619 1.00 58.56 94 ASP A O 1
ATOM 765 N N . SER A 1 95 ? -2.869 0.995 -0.697 1.00 54.22 95 SER A N 1
ATOM 766 C CA . SER A 1 95 ? -3.211 2.010 -1.707 1.00 54.22 95 SER A CA 1
ATOM 767 C C . SER A 1 95 ? -2.324 3.255 -1.636 1.00 54.22 95 SER A C 1
ATOM 769 O O . SER A 1 95 ? -2.097 3.911 -2.656 1.00 54.22 95 SER A O 1
ATOM 771 N N . HIS A 1 96 ? -1.760 3.558 -0.461 1.00 55.88 96 HIS A N 1
ATOM 772 C CA . HIS A 1 96 ? -0.862 4.701 -0.271 1.00 55.88 96 HIS A CA 1
ATOM 773 C C . HIS A 1 96 ? 0.618 4.365 -0.540 1.00 55.88 96 HIS A C 1
ATOM 775 O O . HIS A 1 96 ? 1.429 5.273 -0.757 1.00 55.88 96 HIS A O 1
ATOM 781 N N . PHE A 1 97 ? 1.009 3.089 -0.552 1.00 56.12 97 PHE A N 1
ATOM 782 C CA . PHE A 1 97 ? 2.338 2.703 -1.017 1.00 56.12 97 PHE A CA 1
ATOM 783 C C . PHE A 1 97 ? 2.287 2.586 -2.536 1.00 56.12 97 PHE A C 1
ATOM 785 O O . PHE A 1 97 ? 1.566 1.766 -3.097 1.00 56.12 97 PHE A O 1
ATOM 792 N N . TRP A 1 98 ? 3.044 3.436 -3.231 1.00 54.75 98 TRP A N 1
ATOM 793 C CA . TRP A 1 98 ? 3.199 3.337 -4.678 1.00 54.75 98 TRP A CA 1
ATOM 794 C C . TRP A 1 98 ? 3.494 1.880 -5.061 1.00 54.75 98 TRP A C 1
ATOM 796 O O . TRP A 1 98 ? 4.512 1.324 -4.652 1.00 54.75 98 TRP A O 1
ATOM 806 N N . SER A 1 99 ? 2.568 1.251 -5.797 1.00 63.88 99 SER A N 1
ATOM 807 C CA . SER A 1 99 ? 2.624 -0.181 -6.100 1.00 63.88 99 SER A CA 1
ATOM 808 C C . SER A 1 99 ? 3.978 -0.563 -6.700 1.00 63.88 99 SER A C 1
ATOM 810 O O . SER A 1 99 ? 4.257 -0.282 -7.869 1.00 63.88 99 SER A O 1
ATOM 812 N N . LEU A 1 100 ? 4.798 -1.260 -5.911 1.00 66.94 100 LEU A N 1
ATOM 813 C CA . LEU A 1 100 ? 6.114 -1.766 -6.311 1.00 66.94 100 LEU A CA 1
ATOM 814 C C . LEU A 1 100 ? 6.036 -2.653 -7.561 1.00 66.94 100 LEU A C 1
ATOM 816 O O . LEU A 1 100 ? 6.953 -2.682 -8.380 1.00 66.94 100 LEU A O 1
ATOM 820 N N . ARG A 1 101 ? 4.912 -3.357 -7.747 1.00 70.25 101 ARG A N 1
ATOM 821 C CA . ARG A 1 101 ? 4.651 -4.156 -8.950 1.00 70.25 101 ARG A CA 1
ATOM 822 C C . ARG A 1 101 ? 4.496 -3.269 -10.186 1.00 70.25 101 ARG A C 1
ATOM 824 O O . ARG A 1 101 ? 5.068 -3.569 -11.233 1.00 70.25 101 ARG A O 1
ATOM 831 N N 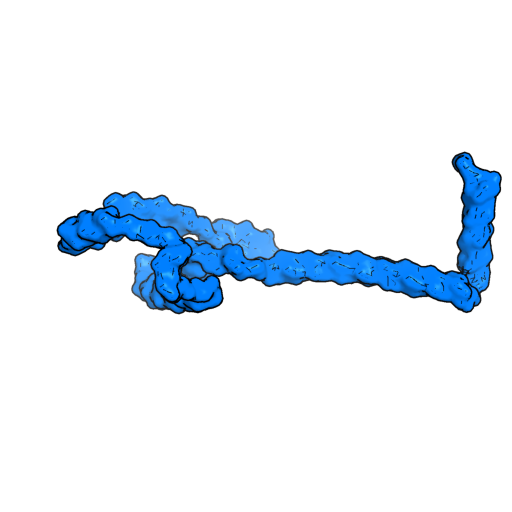. ARG A 1 102 ? 3.746 -2.167 -10.064 1.00 76.81 102 ARG A N 1
ATOM 832 C CA . ARG A 1 102 ? 3.525 -1.208 -11.156 1.00 76.81 102 ARG A CA 1
ATOM 833 C C . ARG A 1 102 ? 4.795 -0.423 -11.479 1.00 76.81 102 ARG A C 1
ATOM 835 O O . ARG A 1 102 ? 5.082 -0.228 -12.657 1.00 76.81 102 ARG A O 1
ATOM 842 N N . SER A 1 103 ? 5.575 -0.026 -10.471 1.00 80.00 103 SER A N 1
ATOM 843 C CA . SER A 1 103 ? 6.851 0.665 -10.686 1.00 80.00 103 SER A CA 1
ATOM 844 C C . SER A 1 103 ? 7.885 -0.242 -11.354 1.00 80.00 103 SER A C 1
ATOM 846 O O . SER A 1 103 ? 8.482 0.184 -12.336 1.00 80.00 103 SER A O 1
ATOM 848 N N . LYS A 1 104 ? 8.024 -1.511 -10.934 1.00 82.88 104 LYS A N 1
ATOM 849 C CA . LYS A 1 104 ? 8.895 -2.491 -11.609 1.00 82.88 104 LYS A CA 1
ATOM 850 C C . LYS A 1 104 ? 8.493 -2.718 -13.063 1.00 82.88 104 LYS A C 1
ATOM 852 O O . LYS A 1 104 ? 9.344 -2.644 -13.940 1.00 82.88 104 LYS A O 1
ATOM 857 N N . ALA A 1 105 ? 7.210 -2.953 -13.343 1.00 83.88 105 ALA A N 1
ATOM 858 C CA . ALA A 1 105 ? 6.739 -3.154 -14.715 1.00 83.88 105 ALA A CA 1
ATOM 859 C C . ALA A 1 105 ? 7.003 -1.924 -15.601 1.00 83.88 105 ALA A C 1
ATOM 861 O O . ALA A 1 105 ? 7.481 -2.057 -16.726 1.00 83.88 105 ALA A O 1
ATOM 862 N N . ASN A 1 106 ? 6.749 -0.722 -15.078 1.00 87.31 106 ASN A N 1
ATOM 863 C CA . ASN A 1 106 ? 7.070 0.519 -15.778 1.00 87.31 106 ASN A CA 1
ATOM 864 C C . ASN A 1 106 ? 8.583 0.697 -15.967 1.00 87.31 106 ASN A C 1
ATOM 866 O O . ASN A 1 106 ? 9.008 1.115 -17.038 1.00 87.31 106 ASN A O 1
ATOM 870 N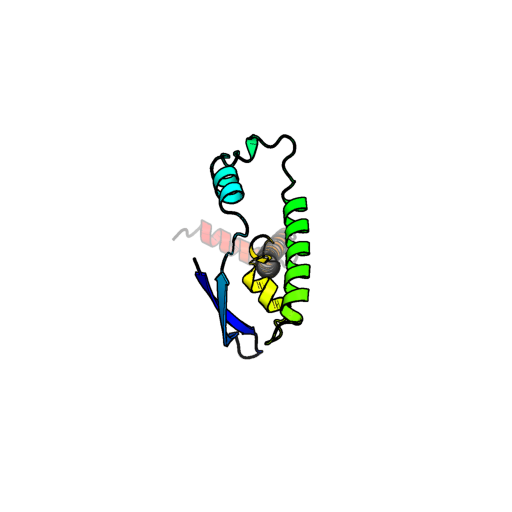 N . PHE A 1 107 ? 9.395 0.330 -14.975 1.00 87.94 107 PHE A N 1
ATOM 871 C CA . PHE A 1 107 ? 10.851 0.386 -15.058 1.00 87.94 107 PHE A CA 1
ATOM 872 C C . PHE A 1 107 ? 11.392 -0.549 -16.142 1.00 87.94 107 PHE A C 1
ATOM 874 O O . PHE A 1 107 ? 12.189 -0.115 -16.965 1.00 87.94 107 PHE A O 1
ATOM 881 N N . TYR A 1 108 ? 10.910 -1.794 -16.218 1.00 87.75 108 TYR A N 1
ATOM 882 C CA . TYR A 1 108 ? 11.298 -2.719 -17.287 1.00 87.75 108 TYR A CA 1
ATOM 883 C C . TYR A 1 108 ? 10.884 -2.218 -18.674 1.00 87.75 108 TYR A C 1
ATOM 885 O O . TYR A 1 108 ? 11.658 -2.353 -19.619 1.00 87.75 108 TYR A O 1
ATOM 893 N N . ARG A 1 109 ? 9.712 -1.581 -18.805 1.00 89.69 109 ARG A N 1
ATOM 894 C CA . ARG A 1 109 ? 9.298 -0.941 -20.066 1.00 89.69 109 ARG A CA 1
ATOM 895 C C . ARG A 1 109 ? 10.247 0.190 -20.459 1.00 89.69 109 ARG A C 1
ATOM 897 O O . ARG A 1 109 ? 10.734 0.202 -21.584 1.00 89.69 109 ARG A O 1
ATOM 904 N N . ILE A 1 110 ? 10.564 1.096 -19.536 1.00 91.75 110 ILE A N 1
ATOM 905 C CA . ILE A 1 110 ? 11.520 2.184 -19.789 1.00 91.75 110 ILE A CA 1
ATOM 906 C C . ILE A 1 110 ? 12.893 1.611 -20.155 1.00 91.75 110 ILE A C 1
ATOM 908 O O . ILE A 1 110 ? 13.493 2.041 -21.134 1.00 91.75 110 ILE A O 1
ATOM 912 N N . LEU A 1 111 ? 13.359 0.592 -19.433 1.00 91.94 111 LEU A N 1
ATOM 913 C CA . LEU A 1 111 ? 14.630 -0.069 -19.705 1.00 91.94 111 LEU A CA 1
ATOM 914 C C . LEU A 1 111 ? 14.660 -0.698 -21.105 1.00 91.94 111 LEU A C 1
ATOM 916 O O . LEU A 1 111 ? 15.657 -0.542 -21.801 1.00 91.94 111 LEU A O 1
ATOM 920 N N . SER A 1 112 ? 13.574 -1.343 -21.548 1.00 89.94 112 SER A N 1
ATOM 921 C CA . SER A 1 112 ? 13.489 -1.896 -22.908 1.00 89.94 112 SER A CA 1
ATOM 922 C C . SER A 1 112 ? 13.564 -0.818 -23.995 1.00 89.94 112 SER A C 1
ATOM 924 O O . SER A 1 112 ? 14.247 -1.007 -24.999 1.00 89.94 112 SER A O 1
ATOM 926 N N . LEU A 1 113 ? 12.949 0.350 -23.771 1.00 91.75 113 LEU A N 1
ATOM 927 C CA . LEU A 1 113 ? 13.038 1.484 -24.696 1.00 91.75 113 LEU A CA 1
ATOM 928 C C . LEU A 1 113 ? 14.453 2.080 -24.718 1.00 91.75 113 LEU A C 1
ATOM 930 O O . LEU A 1 113 ? 14.988 2.374 -25.786 1.00 91.75 113 LEU A O 1
ATOM 934 N N . LEU A 1 114 ? 15.089 2.203 -23.550 1.00 91.62 114 LEU A N 1
ATOM 935 C CA . LEU A 1 114 ? 16.467 2.683 -23.430 1.00 91.62 114 LEU A CA 1
ATOM 936 C C . LEU A 1 114 ? 17.466 1.726 -24.088 1.00 91.62 114 LEU A C 1
ATOM 938 O O . LEU A 1 114 ? 18.395 2.184 -24.745 1.00 91.62 114 LEU A O 1
ATOM 942 N N . GLN A 1 115 ? 17.275 0.410 -23.965 1.00 89.38 115 GLN A N 1
ATOM 943 C CA . GLN A 1 115 ? 18.102 -0.581 -24.659 1.00 89.38 115 GLN A CA 1
ATOM 944 C C . GLN A 1 115 ? 18.003 -0.433 -26.181 1.00 89.38 115 GLN A C 1
ATOM 946 O O . GLN A 1 115 ? 19.035 -0.441 -26.852 1.00 89.38 115 GLN A O 1
ATOM 951 N N . GLY A 1 116 ? 16.794 -0.222 -26.713 1.00 88.00 116 GLY A N 1
ATOM 952 C CA . GLY A 1 116 ? 16.592 0.087 -28.130 1.00 88.00 116 GLY A CA 1
ATOM 953 C C . GLY A 1 116 ? 17.333 1.356 -28.561 1.00 88.00 116 GLY A C 1
ATOM 954 O O . GLY A 1 116 ? 18.080 1.332 -29.536 1.00 88.00 116 GLY A O 1
ATOM 955 N N . LEU A 1 117 ? 17.215 2.443 -27.792 1.00 91.00 117 LEU A N 1
ATOM 956 C CA . LEU A 1 117 ? 17.890 3.712 -28.087 1.00 91.00 117 LEU A CA 1
ATOM 957 C C . LEU A 1 117 ? 19.424 3.584 -28.056 1.00 91.00 117 LEU A C 1
ATOM 959 O O . LEU A 1 117 ? 20.113 4.103 -28.933 1.00 91.00 117 LEU A O 1
ATOM 963 N N . ILE A 1 118 ? 19.970 2.855 -27.077 1.00 89.50 118 ILE A N 1
ATOM 964 C CA . ILE A 1 118 ? 21.412 2.589 -26.967 1.00 89.50 118 ILE A CA 1
ATOM 965 C C . ILE A 1 118 ? 21.901 1.752 -28.156 1.00 89.50 118 ILE A C 1
ATOM 967 O O . ILE A 1 118 ? 22.994 2.004 -28.664 1.00 89.50 118 ILE A O 1
ATOM 971 N N . ALA A 1 119 ? 21.117 0.772 -28.613 1.00 88.81 119 ALA A N 1
ATOM 972 C CA . ALA A 1 119 ? 21.456 -0.037 -29.781 1.00 88.81 119 ALA A CA 1
ATOM 973 C C . ALA A 1 119 ? 21.494 0.807 -31.066 1.00 88.81 119 ALA A C 1
ATOM 975 O O . ALA A 1 119 ? 22.464 0.712 -31.816 1.00 88.81 119 ALA A O 1
ATOM 976 N N . VAL A 1 120 ? 20.511 1.691 -31.273 1.00 88.56 120 VAL A N 1
ATOM 977 C CA . VAL A 1 120 ? 20.492 2.638 -32.404 1.00 88.56 120 VAL A CA 1
ATOM 978 C C . VAL A 1 120 ? 21.686 3.593 -32.344 1.00 88.56 120 VAL A C 1
ATOM 980 O O . VAL A 1 120 ? 22.359 3.795 -33.351 1.00 88.56 120 VAL A O 1
ATOM 983 N N . GLY A 1 121 ? 22.010 4.130 -31.164 1.00 87.00 121 GLY A N 1
ATOM 984 C CA . GLY A 1 121 ? 23.174 5.002 -30.984 1.00 87.00 121 GLY A CA 1
ATOM 985 C C . GLY A 1 121 ? 24.506 4.298 -31.265 1.00 87.00 121 GLY A C 1
ATOM 986 O O . GLY A 1 121 ? 25.391 4.876 -31.896 1.00 87.00 121 GLY A O 1
ATOM 987 N N . LYS A 1 122 ? 24.655 3.032 -30.847 1.00 86.75 122 LYS A N 1
ATOM 988 C CA . LYS A 1 122 ? 25.830 2.211 -31.184 1.00 86.75 122 LYS A CA 1
ATOM 989 C C . LYS A 1 122 ? 25.913 1.930 -32.681 1.00 86.75 122 LYS A C 1
ATOM 991 O O . LYS A 1 122 ? 26.979 2.125 -33.250 1.00 86.75 122 LYS A O 1
ATOM 996 N N . TRP A 1 123 ? 24.800 1.552 -33.311 1.00 84.50 123 TRP A N 1
ATOM 997 C CA . TRP A 1 123 ? 24.737 1.338 -34.757 1.00 84.50 123 TRP A CA 1
ATOM 998 C C . TRP A 1 123 ? 25.138 2.599 -35.529 1.00 84.50 123 TRP A C 1
ATOM 1000 O O . TRP A 1 123 ? 26.000 2.538 -36.399 1.00 84.50 123 TRP A O 1
ATOM 1010 N N . PHE A 1 124 ? 24.601 3.762 -35.151 1.00 83.19 124 PHE A N 1
ATOM 1011 C CA . PHE A 1 124 ? 24.962 5.039 -35.766 1.00 83.19 124 PHE A CA 1
ATOM 1012 C C . PHE A 1 124 ? 26.460 5.341 -35.619 1.00 83.19 124 PHE A C 1
ATOM 1014 O O . PHE A 1 124 ? 27.121 5.741 -36.576 1.00 83.19 124 PHE A O 1
ATOM 1021 N N . LYS A 1 125 ? 27.034 5.081 -34.439 1.00 83.94 125 LYS A N 1
ATOM 1022 C CA . LYS A 1 125 ? 28.476 5.233 -34.206 1.00 83.94 125 LYS A CA 1
ATOM 1023 C C . LYS A 1 125 ? 29.313 4.266 -35.053 1.00 83.94 125 LYS A C 1
ATOM 1025 O O . LYS A 1 125 ? 30.348 4.673 -35.579 1.00 83.94 125 LYS A O 1
ATOM 1030 N N . ASP A 1 126 ? 28.886 3.014 -35.202 1.00 83.19 126 ASP A N 1
ATOM 1031 C CA . ASP A 1 126 ? 29.551 2.019 -36.055 1.00 83.19 126 ASP A CA 1
ATOM 1032 C C . ASP A 1 126 ? 29.502 2.418 -37.546 1.00 83.19 126 ASP A C 1
ATOM 1034 O O . ASP A 1 126 ? 30.478 2.210 -38.270 1.00 83.19 126 ASP A O 1
ATOM 1038 N N . VAL A 1 127 ? 28.415 3.066 -37.988 1.00 80.06 127 VAL A N 1
ATOM 1039 C CA . VAL A 1 127 ? 28.289 3.663 -39.330 1.00 80.06 127 VAL A CA 1
ATOM 1040 C C . VAL A 1 127 ? 29.247 4.851 -39.496 1.00 80.06 127 VAL A C 1
ATOM 1042 O O . VAL A 1 127 ? 29.986 4.905 -40.475 1.00 80.06 127 VAL A O 1
ATOM 1045 N N . CYS A 1 128 ? 29.322 5.773 -38.529 1.00 75.00 128 CYS A N 1
ATOM 1046 C CA . CYS A 1 128 ? 30.252 6.911 -38.590 1.00 75.00 128 CYS A CA 1
ATOM 1047 C C . CYS A 1 128 ? 31.731 6.500 -38.546 1.00 75.00 128 CYS A C 1
ATOM 1049 O O . CYS A 1 128 ? 32.578 7.193 -39.099 1.00 75.00 128 CYS A O 1
ATOM 1051 N N . THR A 1 129 ? 32.055 5.390 -37.881 1.00 81.25 129 THR A N 1
ATOM 1052 C CA . THR A 1 129 ? 33.436 4.902 -37.737 1.00 81.25 129 THR A CA 1
ATOM 1053 C C . THR A 1 129 ? 33.872 3.957 -38.858 1.00 81.25 129 THR A C 1
ATOM 1055 O O . THR A 1 129 ? 34.961 3.397 -38.776 1.00 81.25 129 THR A O 1
ATOM 1058 N N . TRP A 1 130 ? 33.060 3.792 -39.914 1.00 69.31 130 TRP A N 1
ATOM 1059 C CA . TRP A 1 130 ? 33.383 2.977 -41.096 1.00 69.31 130 TRP A CA 1
ATOM 1060 C C . TRP A 1 130 ? 33.789 1.535 -40.771 1.00 69.31 130 TRP A C 1
ATOM 1062 O O . TRP A 1 130 ? 34.542 0.899 -41.506 1.00 69.31 130 TRP A O 1
ATOM 1072 N N . LYS A 1 131 ? 33.263 0.985 -39.672 1.00 73.56 131 LYS A N 1
ATOM 1073 C CA . LYS A 1 131 ? 33.654 -0.344 -39.193 1.00 73.56 131 LYS A CA 1
ATOM 1074 C C . LYS A 1 131 ? 33.198 -1.465 -40.137 1.00 73.56 131 LYS A C 1
ATOM 1076 O O . LYS A 1 131 ? 33.874 -2.482 -40.241 1.00 73.56 131 LYS A O 1
ATOM 1081 N N . ASN A 1 132 ? 32.080 -1.253 -40.840 1.00 73.75 132 ASN A N 1
ATOM 1082 C CA . ASN A 1 132 ? 31.588 -2.101 -41.929 1.00 73.75 132 ASN A CA 1
ATOM 1083 C C . ASN A 1 132 ? 31.363 -1.253 -43.199 1.00 73.75 132 ASN A C 1
ATOM 1085 O O . ASN A 1 132 ? 30.275 -0.689 -43.374 1.00 73.75 132 ASN A O 1
ATOM 1089 N N . PRO A 1 133 ? 32.351 -1.171 -44.107 1.00 72.56 133 PRO A N 1
ATOM 1090 C CA . PRO A 1 133 ? 32.309 -0.268 -45.262 1.00 72.56 133 PRO A CA 1
ATOM 1091 C C . PRO A 1 133 ? 31.167 -0.585 -46.242 1.00 72.56 133 PRO A C 1
ATOM 1093 O O . PRO A 1 133 ? 30.640 0.306 -46.896 1.00 72.56 133 PRO A O 1
ATOM 1096 N N . VAL A 1 134 ? 30.718 -1.843 -46.309 1.00 75.06 134 VAL A N 1
ATOM 1097 C CA . VAL A 1 134 ? 29.573 -2.243 -47.147 1.00 75.06 134 VAL A CA 1
ATOM 1098 C C . VAL A 1 134 ? 28.268 -1.610 -46.646 1.00 75.06 134 VAL A C 1
ATOM 1100 O O . VAL A 1 134 ? 27.474 -1.102 -47.434 1.00 75.06 134 VAL A O 1
ATOM 1103 N N . THR A 1 135 ? 28.053 -1.591 -45.326 1.00 76.06 135 THR A N 1
ATOM 1104 C CA . THR A 1 135 ? 26.830 -1.031 -44.729 1.00 76.06 135 THR A CA 1
ATOM 1105 C C . THR A 1 135 ? 26.788 0.494 -44.782 1.00 76.06 135 THR A C 1
ATOM 1107 O O . THR A 1 135 ? 25.718 1.061 -44.977 1.00 76.06 135 THR A O 1
ATOM 1110 N N . THR A 1 136 ? 27.934 1.172 -44.664 1.00 77.75 136 THR A N 1
ATOM 1111 C CA . THR A 1 136 ? 27.999 2.637 -44.757 1.00 77.75 136 THR A CA 1
ATOM 1112 C C . THR A 1 136 ? 27.706 3.112 -46.173 1.00 77.75 136 THR A C 1
ATOM 1114 O O . THR A 1 136 ? 26.885 4.011 -46.343 1.00 77.75 136 THR A O 1
ATOM 1117 N N . VAL A 1 137 ? 28.300 2.475 -47.188 1.00 79.25 137 VAL A N 1
ATOM 1118 C CA . VAL A 1 137 ? 28.052 2.792 -48.603 1.00 79.25 137 VAL A CA 1
ATOM 1119 C C . VAL A 1 137 ? 26.578 2.595 -48.956 1.00 79.25 137 VAL A C 1
ATOM 1121 O O . VAL A 1 137 ? 25.988 3.472 -49.580 1.00 79.25 137 VAL A O 1
ATOM 1124 N N . LEU A 1 138 ? 25.948 1.511 -48.492 1.00 80.75 138 LEU A N 1
ATOM 1125 C CA . LEU A 1 138 ? 24.521 1.261 -48.714 1.00 80.75 138 LEU A CA 1
ATOM 1126 C C . LEU A 1 138 ? 23.628 2.366 -48.116 1.00 80.75 138 LEU A C 1
ATOM 1128 O O . LEU A 1 138 ? 22.700 2.829 -48.773 1.00 80.75 138 LEU A O 1
ATOM 1132 N N . VAL A 1 139 ? 23.923 2.819 -46.891 1.00 81.75 139 VAL A N 1
ATOM 1133 C CA . VAL A 1 139 ? 23.186 3.915 -46.233 1.00 81.75 139 VAL A CA 1
ATOM 1134 C C . VAL A 1 139 ? 23.346 5.230 -46.997 1.00 81.75 139 VAL A C 1
ATOM 1136 O O . VAL A 1 139 ? 22.370 5.954 -47.172 1.00 81.75 139 VAL A O 1
ATOM 1139 N N . HIS A 1 140 ? 24.550 5.531 -47.491 1.00 79.88 140 HIS A N 1
ATOM 1140 C CA . HIS A 1 140 ? 24.790 6.740 -48.281 1.00 79.88 140 HIS A CA 1
ATOM 1141 C C . HIS A 1 140 ? 24.097 6.669 -49.647 1.00 79.88 140 HIS A C 1
ATOM 1143 O O . HIS A 1 140 ? 23.507 7.658 -50.065 1.00 79.88 140 HIS A O 1
ATOM 1149 N N . LEU A 1 141 ? 24.095 5.507 -50.311 1.00 82.19 141 LEU A N 1
ATOM 1150 C CA . LEU A 1 141 ? 23.352 5.296 -51.558 1.00 82.19 141 LEU A CA 1
ATOM 1151 C C . LEU A 1 141 ? 21.841 5.462 -51.359 1.00 82.19 141 LEU A C 1
ATOM 1153 O O . LEU A 1 141 ? 21.208 6.139 -52.160 1.00 82.19 141 LEU A O 1
ATOM 1157 N N . LEU A 1 142 ? 21.272 4.909 -50.283 1.00 83.75 142 LEU A N 1
ATOM 1158 C CA . LEU A 1 142 ? 19.860 5.101 -49.930 1.00 83.75 142 LEU A CA 1
ATOM 1159 C C . LEU A 1 142 ? 19.535 6.566 -49.624 1.00 83.75 142 LEU A C 1
ATOM 1161 O O . LEU A 1 142 ? 18.502 7.063 -50.060 1.00 83.75 142 LEU A O 1
ATOM 1165 N N . TYR A 1 143 ? 20.414 7.268 -48.908 1.00 83.19 143 TYR A N 1
ATOM 1166 C CA . TYR A 1 143 ? 20.242 8.692 -48.621 1.00 83.19 143 TYR A CA 1
ATOM 1167 C C . TYR A 1 143 ? 20.295 9.541 -49.897 1.00 83.19 143 TYR A C 1
ATOM 1169 O O . TYR A 1 143 ? 19.437 10.391 -50.106 1.00 83.19 143 TYR A O 1
ATOM 1177 N N . VAL A 1 144 ? 21.263 9.281 -50.779 1.00 84.94 144 VAL A N 1
ATOM 1178 C CA . VAL A 1 144 ? 21.362 9.946 -52.086 1.00 84.94 144 VAL A CA 1
ATOM 1179 C C . VAL A 1 144 ? 20.134 9.635 -52.938 1.00 84.94 144 VAL A C 1
ATOM 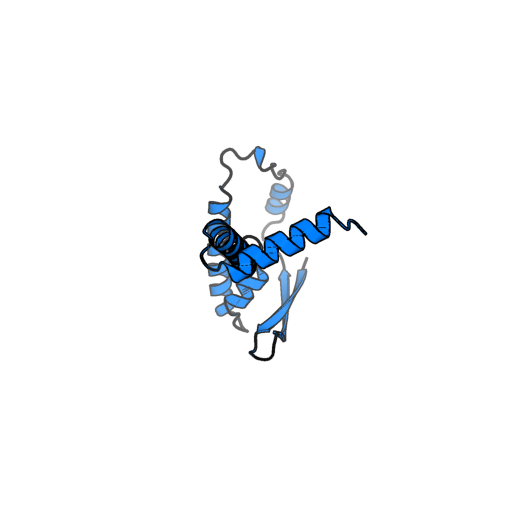1181 O O . VAL A 1 144 ? 19.567 10.549 -53.519 1.00 84.94 144 VAL A O 1
ATOM 1184 N N . MET A 1 145 ? 19.669 8.384 -52.963 1.00 82.56 145 MET A N 1
ATOM 1185 C CA . MET A 1 145 ? 18.449 7.997 -53.671 1.00 82.56 145 MET A CA 1
ATOM 1186 C C . MET A 1 145 ? 17.217 8.746 -53.140 1.00 82.56 145 MET A C 1
ATOM 1188 O O . MET A 1 145 ? 16.460 9.265 -53.947 1.00 82.56 145 MET A O 1
ATOM 1192 N N . LEU A 1 146 ? 17.052 8.866 -51.817 1.00 83.12 146 LEU A N 1
ATOM 1193 C CA . LEU A 1 146 ? 15.955 9.613 -51.185 1.00 83.12 146 LEU A CA 1
ATOM 1194 C C . LEU A 1 146 ? 15.992 11.113 -51.529 1.00 83.12 146 LEU A C 1
ATOM 1196 O O . LEU A 1 146 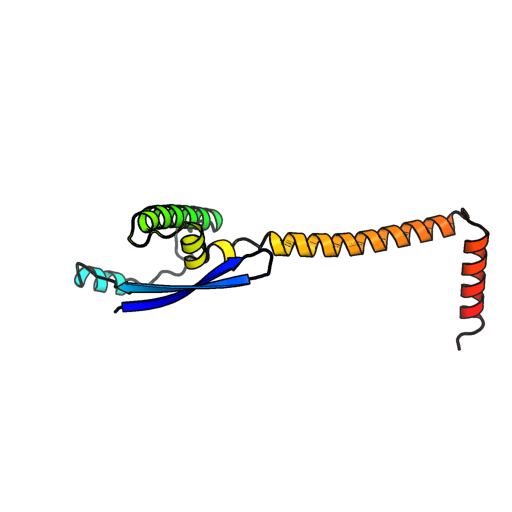? 14.957 11.736 -51.731 1.00 83.12 146 LEU A O 1
ATOM 1200 N N . VAL A 1 147 ? 17.188 11.705 -51.582 1.00 87.06 147 VAL A N 1
ATOM 1201 C CA . VAL A 1 147 ? 17.372 13.122 -51.935 1.00 87.06 147 VAL A CA 1
ATOM 1202 C C . VAL A 1 147 ? 17.166 13.356 -53.435 1.00 87.06 147 VAL A C 1
ATOM 1204 O O . VAL A 1 147 ? 16.643 14.397 -53.824 1.00 87.06 147 VAL A O 1
ATOM 1207 N N . CYS A 1 148 ? 17.575 12.408 -54.279 1.00 79.94 148 CYS A N 1
ATOM 1208 C CA . CYS A 1 148 ? 17.454 12.504 -55.734 1.00 79.94 148 CYS A CA 1
ATOM 1209 C C . CYS A 1 148 ? 16.065 12.119 -56.264 1.00 79.94 148 CYS A C 1
ATOM 1211 O O . CYS A 1 148 ? 15.696 12.588 -57.336 1.00 79.94 148 CYS A O 1
ATOM 1213 N N . PHE A 1 149 ? 15.303 11.306 -55.531 1.00 76.62 149 PHE A N 1
ATOM 1214 C CA . PHE A 1 149 ? 13.936 10.903 -55.857 1.00 76.62 149 PHE A CA 1
ATOM 1215 C C . PHE A 1 149 ? 13.027 11.125 -54.638 1.00 76.62 149 PHE A C 1
ATOM 1217 O O . PHE A 1 149 ? 12.763 10.181 -53.893 1.00 76.62 149 PHE A O 1
ATOM 1224 N N . PRO A 1 150 ? 12.572 12.367 -54.394 1.00 70.38 150 PRO A N 1
ATOM 1225 C CA . PRO A 1 150 ? 11.655 12.687 -53.302 1.00 70.38 150 PRO A CA 1
ATOM 1226 C C . PRO A 1 150 ? 10.183 12.350 -53.634 1.00 70.38 150 PRO A C 1
ATOM 1228 O O . PRO A 1 150 ? 9.292 13.094 -53.224 1.00 70.38 150 PRO A O 1
ATOM 1231 N N . ASP A 1 151 ? 9.942 11.255 -54.366 1.00 56.72 151 ASP A N 1
ATOM 1232 C CA . ASP A 1 151 ? 8.615 10.768 -54.786 1.00 56.72 151 ASP A CA 1
ATOM 1233 C C . ASP A 1 151 ? 8.244 9.446 -54.091 1.00 56.72 151 ASP A C 1
ATOM 1235 O O . ASP A 1 151 ? 9.009 8.459 -54.220 1.00 56.72 151 ASP A O 1
#

Sequence (151 aa):
RVYTHSYPLLVLHSSGLKKMGELHLAIRFSCTSITNLMFLYSKPLLPKMHYQRPFSIMQTNTLRLQAMKILASRLSRAEPPLKQEVVEYMCDLDSHFWSLRRSKANFYRILSLLQGLIAVGKWFKDVCTWKNPVTTVLVHLLYVMLVCFPD

Organism: Opuntia streptacantha (NCBI:txid393608)

Foldseek 3Di:
DKDKDKDFDWDQDPVGIDTPGIDIDIDDDDDPDPVVVVVVVVDDPDDQVPDPDRDDPVRVLVVLVVVLVVVLVVQCPDVVGDHSVVSCVVSVSCVPPPPPVVVVVVVVVVVVVVVVVVVVVVVVVCLVVCVPVVVVVVVVVVVVVCVVDVD

InterPro domains:
  IPR047259 QUIRKY-like [PTHR31425] (1-151)

Secondary structure (DSSP, 8-state):
-EEEEEEEEEEEETTEEEEEEEEEEEEE---S-HHHHHHHHTS----GGG-SSPPPHHHHHHHHHHHHHHHHHHHTTSSSPPPHHHHHHHTTGGGSS--HHHHHHHHHHHHHHHHHHHHHHHHHHHHHTTSSHHHHHHHHHHHHHHHH---

pLDDT: mean 82.46, std 8.18, range [54.22, 93.31]

Radius of gyration: 30.58 Å; chains: 1; bounding box: 60×45×83 Å